Protein AF-A0AAN8G6G8-F1 (afdb_monomer)

Foldseek 3Di:
DFAFCPPPVLQVLLVVQVWHQDPVRDTNPPDRHQEDPDPCVQQPSPVDDQCSTNYHPDDDDDDDDDDPPDDDDDDDDPVVD

Secondary structure (DSSP, 8-state):
----TTSHHHHHHHHHTT--B-TTS-BTTTBS-SB-S--GGG---TTS-GGGSSSB--------PPPTT--------TTT-

pLDDT: mean 97.0, std 3.07, range [72.69, 98.75]

Mean predicted aligned error: 2.62 Å

Nearest PDB structures (foldseek):
  2i0o-assembly1_A  TM=9.934E-01  e=5.293E-07  Anopheles gambiae
  2p8e-assembly1_A  TM=9.810E-01  e=6.087E-06  Homo sapiens
  2p8e-assembly2_B  TM=9.843E-01  e=6.999E-06  Homo sapiens
  4ra2-assembly1_A  TM=9.898E-01  e=6.999E-06  Homo sapiens
  4rag-assembly1_A  TM=9.902E-01  e=1.734E-05  Homo sapiens

Solvent-accessible surface area (backbone atoms only — not comparable to full-atom values): 5229 Å² total; per-residue (Å²): 133,85,68,43,29,76,40,69,72,43,34,49,35,17,43,76,47,73,47,46,66,46,98,85,36,12,45,71,71,64,47,67,54,25,61,45,80,76,68,60,87,47,53,67,57,86,93,46,60,72,68,49,23,39,40,14,65,71,78,91,86,85,88,81,80,90,53,97,83,66,86,82,84,89,84,81,59,76,93,80,104

Structure (mmCIF, N/CA/C/O backbone):
data_AF-A0AAN8G6G8-F1
#
_entry.id   AF-A0AAN8G6G8-F1
#
loop_
_atom_site.group_PDB
_atom_site.id
_atom_site.type_symbol
_atom_site.label_atom_id
_atom_site.label_alt_id
_atom_site.label_comp_id
_atom_site.label_asym_id
_atom_site.label_entity_id
_atom_site.label_seq_id
_atom_site.pdbx_PDB_ins_code
_atom_site.Cartn_x
_atom_site.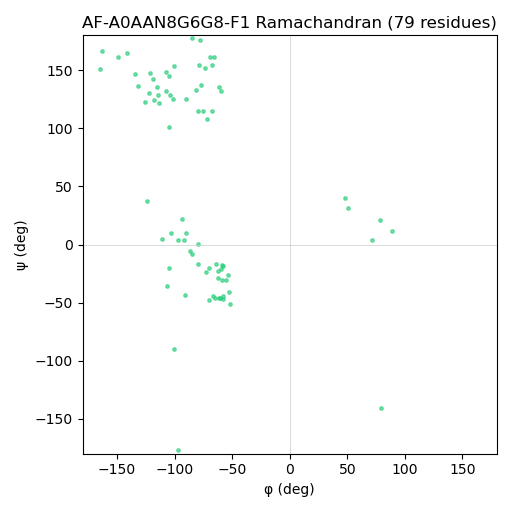Cartn_y
_atom_site.Cartn_z
_atom_site.occupancy
_atom_site.B_iso_or_equiv
_atom_site.auth_seq_id
_atom_site.auth_comp_id
_atom_site.auth_asym_id
_atom_site.auth_atom_id
_atom_site.pdbx_PDB_model_num
ATOM 1 N N . MET A 1 1 ? 0.329 -2.785 11.284 1.00 72.69 1 MET A N 1
ATOM 2 C CA . MET A 1 1 ? 1.615 -2.902 10.578 1.00 72.69 1 MET A CA 1
ATOM 3 C C . MET A 1 1 ? 1.491 -1.978 9.394 1.00 72.69 1 MET A C 1
ATOM 5 O O . MET A 1 1 ? 0.526 -2.128 8.653 1.00 72.69 1 MET A O 1
ATOM 9 N N . ASP A 1 2 ? 2.358 -0.978 9.318 1.00 90.12 2 ASP A N 1
ATOM 10 C CA . ASP A 1 2 ? 2.423 -0.100 8.153 1.00 90.12 2 ASP A CA 1
ATOM 11 C C . ASP A 1 2 ? 2.936 -0.888 6.950 1.00 90.12 2 ASP A C 1
ATOM 13 O O . ASP A 1 2 ? 3.649 -1.870 7.128 1.00 90.12 2 ASP A O 1
ATOM 17 N N . HIS A 1 3 ? 2.586 -0.452 5.7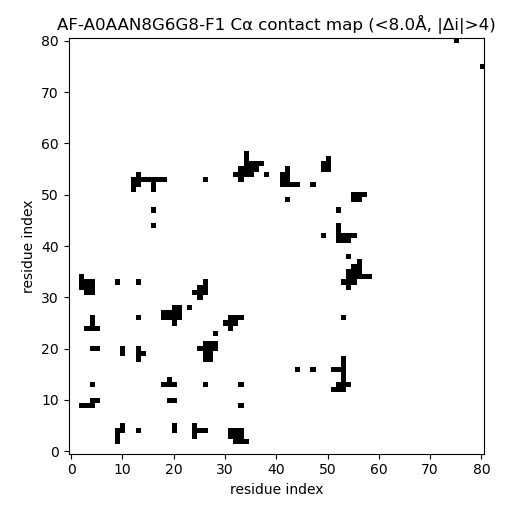42 1.00 95.69 3 HIS A N 1
ATOM 18 C CA . HIS A 1 3 ? 3.123 -1.023 4.510 1.00 95.69 3 HIS A CA 1
ATOM 19 C C . HIS A 1 3 ? 4.146 -0.062 3.919 1.00 95.69 3 HIS A C 1
ATOM 21 O O . HIS A 1 3 ? 3.783 0.943 3.299 1.00 95.69 3 HIS A O 1
ATOM 27 N N . LYS A 1 4 ? 5.426 -0.359 4.125 1.00 96.88 4 LYS A N 1
ATOM 28 C CA . LYS A 1 4 ? 6.546 0.388 3.554 1.00 96.88 4 LYS A CA 1
ATOM 29 C C . LYS A 1 4 ? 7.168 -0.417 2.405 1.00 96.88 4 LYS A C 1
ATOM 31 O O . LYS A 1 4 ? 7.167 -1.648 2.455 1.00 96.88 4 LYS A O 1
ATOM 36 N N . PRO A 1 5 ? 7.661 0.221 1.330 1.00 98.12 5 PRO A N 1
ATOM 37 C CA . PRO A 1 5 ? 8.305 -0.491 0.221 1.00 98.12 5 PRO A CA 1
ATOM 38 C C . PRO A 1 5 ? 9.451 -1.429 0.628 1.00 98.12 5 PRO A C 1
ATOM 40 O O . PRO A 1 5 ? 9.725 -2.396 -0.077 1.00 98.12 5 PRO A O 1
ATOM 43 N N . GLU A 1 6 ? 10.114 -1.154 1.744 1.00 96.94 6 GLU A N 1
ATOM 44 C CA . GLU A 1 6 ? 11.251 -1.896 2.280 1.00 96.94 6 GLU A CA 1
ATOM 45 C C . GLU A 1 6 ? 10.854 -3.171 3.025 1.00 96.94 6 GLU A C 1
ATOM 47 O O . GLU A 1 6 ? 11.709 -4.039 3.204 1.00 96.94 6 GLU A O 1
ATOM 52 N N . ASP A 1 7 ? 9.585 -3.308 3.420 1.00 97.31 7 ASP A N 1
ATOM 53 C CA . ASP A 1 7 ? 9.081 -4.509 4.085 1.00 97.31 7 ASP A CA 1
ATOM 54 C C . ASP A 1 7 ? 9.225 -5.720 3.157 1.00 97.31 7 ASP A C 1
ATOM 56 O O . ASP A 1 7 ? 8.855 -5.654 1.984 1.00 97.31 7 ASP A O 1
ATOM 60 N N . ASP A 1 8 ? 9.702 -6.858 3.672 1.00 97.50 8 ASP A N 1
ATOM 61 C CA . ASP A 1 8 ? 10.055 -8.026 2.848 1.00 97.50 8 ASP A CA 1
ATOM 62 C C . ASP A 1 8 ? 8.925 -8.477 1.905 1.00 97.50 8 ASP A C 1
ATOM 64 O O . ASP A 1 8 ? 9.167 -8.791 0.736 1.00 97.50 8 ASP A O 1
ATOM 68 N N . ILE A 1 9 ? 7.678 -8.476 2.388 1.00 97.25 9 ILE A N 1
ATOM 69 C CA . ILE A 1 9 ? 6.493 -8.863 1.603 1.00 97.25 9 ILE A CA 1
ATOM 70 C C . ILE A 1 9 ? 6.230 -7.852 0.479 1.00 97.25 9 ILE A C 1
ATOM 72 O O . ILE A 1 9 ? 5.973 -8.237 -0.666 1.00 97.25 9 ILE A O 1
ATOM 76 N N . GLU A 1 10 ? 6.325 -6.560 0.787 1.00 98.38 10 GLU A N 1
ATOM 77 C CA . GLU A 1 10 ? 6.072 -5.478 -0.161 1.00 98.38 10 GLU A CA 1
ATOM 78 C C . GLU A 1 10 ? 7.183 -5.412 -1.212 1.00 98.38 10 GLU A C 1
ATOM 80 O O . GLU A 1 10 ? 6.899 -5.424 -2.412 1.00 98.38 10 GLU A O 1
ATOM 85 N N . LYS A 1 11 ? 8.445 -5.446 -0.773 1.00 98.38 11 LYS A N 1
ATOM 86 C CA . LYS A 1 11 ? 9.635 -5.463 -1.626 1.00 98.38 11 LYS A CA 1
ATOM 87 C C . LYS A 1 11 ? 9.626 -6.649 -2.580 1.00 98.38 11 LYS A C 1
ATOM 89 O O . LYS A 1 11 ? 9.885 -6.480 -3.771 1.00 98.38 11 LYS A O 1
ATOM 94 N N . THR A 1 12 ? 9.277 -7.838 -2.086 1.00 98.56 12 THR A N 1
ATOM 95 C CA . THR A 1 12 ? 9.161 -9.045 -2.916 1.00 98.56 12 THR A CA 1
ATOM 96 C C . THR A 1 12 ? 8.093 -8.874 -3.993 1.00 98.56 12 THR A C 1
ATOM 98 O O . THR A 1 12 ? 8.359 -9.158 -5.161 1.00 98.56 12 THR A O 1
ATOM 101 N N . ARG A 1 13 ? 6.903 -8.356 -3.648 1.00 98.69 13 ARG A N 1
ATOM 102 C CA . ARG A 1 13 ? 5.853 -8.067 -4.642 1.00 98.69 13 ARG A CA 1
ATOM 103 C C . ARG A 1 13 ? 6.328 -7.044 -5.674 1.00 98.69 13 ARG A C 1
ATOM 105 O O . ARG A 1 13 ? 6.138 -7.263 -6.867 1.00 98.69 13 ARG A O 1
ATOM 112 N N . ILE A 1 14 ? 6.958 -5.953 -5.236 1.00 98.75 14 ILE A N 1
ATOM 113 C CA . ILE A 1 14 ? 7.473 -4.895 -6.117 1.00 98.75 14 ILE A CA 1
ATOM 114 C C . ILE A 1 14 ? 8.477 -5.464 -7.127 1.00 98.75 14 ILE A C 1
ATOM 116 O O . ILE A 1 14 ? 8.346 -5.193 -8.321 1.00 98.75 14 ILE A O 1
ATOM 120 N N . ILE A 1 15 ? 9.427 -6.286 -6.671 1.00 98.50 15 ILE A N 1
ATOM 121 C CA . ILE A 1 15 ? 10.428 -6.937 -7.531 1.00 98.50 15 ILE A CA 1
ATOM 122 C C . ILE A 1 15 ? 9.760 -7.91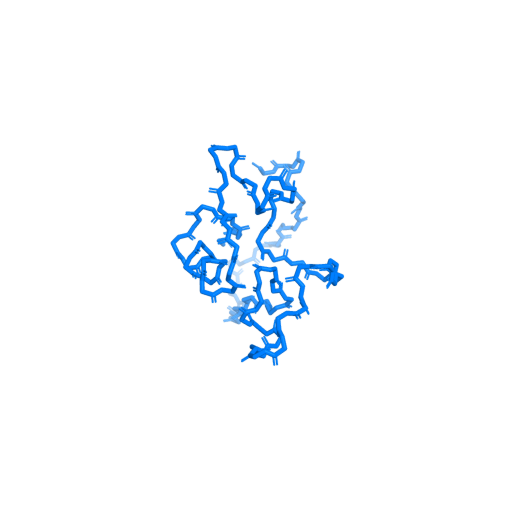2 -8.506 1.00 98.50 15 ILE A C 1
ATOM 124 O O . ILE A 1 15 ? 10.032 -7.862 -9.704 1.00 98.50 15 ILE A O 1
ATOM 128 N N . ASN A 1 16 ? 8.834 -8.750 -8.029 1.00 98.50 16 ASN A N 1
ATOM 129 C CA . ASN A 1 16 ? 8.100 -9.695 -8.878 1.00 98.50 16 ASN A CA 1
ATOM 130 C C . ASN A 1 16 ? 7.239 -8.991 -9.940 1.00 98.50 16 ASN A C 1
ATOM 132 O O . ASN A 1 16 ? 7.029 -9.532 -11.023 1.00 98.50 16 ASN A O 1
ATOM 136 N N . ALA A 1 17 ? 6.778 -7.772 -9.657 1.00 98.50 17 ALA A N 1
ATOM 137 C CA . ALA A 1 17 ? 6.053 -6.931 -10.602 1.00 98.50 17 ALA A CA 1
ATOM 138 C C . ALA A 1 17 ? 6.949 -6.193 -11.614 1.00 98.50 17 ALA A C 1
ATOM 140 O O . ALA A 1 17 ? 6.423 -5.475 -12.469 1.00 98.50 17 ALA A O 1
ATOM 141 N N . GLY A 1 18 ? 8.272 -6.386 -11.547 1.00 98.19 18 GLY A N 1
ATOM 142 C CA . GLY A 1 18 ? 9.266 -5.783 -12.440 1.00 98.19 18 GLY A CA 1
ATOM 143 C C . GLY A 1 18 ? 9.784 -4.417 -11.983 1.00 98.19 18 GLY A C 1
ATOM 144 O O . GLY A 1 18 ? 10.423 -3.718 -12.768 1.00 98.19 18 GLY A O 1
ATOM 145 N N . GLY A 1 19 ? 9.489 -4.014 -10.745 1.00 97.94 19 GLY A N 1
ATOM 146 C CA . GLY A 1 19 ? 9.979 -2.776 -10.144 1.00 97.94 19 GLY A CA 1
ATOM 147 C C . GLY A 1 19 ? 11.205 -2.972 -9.257 1.00 97.94 19 GLY A C 1
ATOM 148 O O . GLY A 1 19 ? 11.732 -4.071 -9.095 1.00 97.94 19 GLY A O 1
ATOM 149 N N . PHE A 1 20 ? 11.640 -1.884 -8.630 1.00 98.44 20 PHE A N 1
ATOM 150 C CA . PHE A 1 20 ? 12.667 -1.891 -7.591 1.00 98.44 20 PHE A CA 1
ATOM 151 C C . PHE A 1 20 ? 12.335 -0.884 -6.487 1.00 98.44 20 PHE A C 1
ATOM 153 O O . PHE A 1 20 ? 11.506 0.010 -6.669 1.00 98.44 20 PHE A O 1
ATOM 160 N N . VAL A 1 21 ? 13.014 -1.019 -5.349 1.00 98.44 21 VAL A N 1
ATOM 161 C CA . VAL A 1 21 ? 12.986 -0.051 -4.246 1.00 98.44 21 VAL A CA 1
ATOM 162 C C . VAL A 1 21 ? 14.378 0.557 -4.144 1.00 98.44 21 VAL A C 1
ATOM 164 O O . VAL A 1 21 ? 15.354 -0.188 -4.046 1.00 98.44 21 VAL A O 1
ATOM 167 N N . ASN A 1 22 ? 14.480 1.882 -4.261 1.00 97.50 22 ASN A N 1
ATOM 168 C CA . ASN A 1 22 ? 15.766 2.575 -4.160 1.00 97.50 22 ASN A CA 1
ATOM 169 C C . ASN A 1 22 ? 16.221 2.716 -2.693 1.00 97.50 22 ASN A C 1
ATOM 171 O O . ASN A 1 22 ? 15.500 2.346 -1.769 1.00 97.50 22 ASN A O 1
ATOM 175 N N . GLU A 1 23 ? 17.419 3.265 -2.485 1.00 96.69 23 GLU A N 1
ATOM 176 C CA . GLU A 1 23 ? 18.006 3.458 -1.148 1.00 96.69 23 GLU A CA 1
ATOM 177 C C . GLU A 1 23 ? 17.183 4.401 -0.249 1.00 96.69 23 GLU A C 1
ATOM 179 O O . GLU A 1 23 ? 17.239 4.274 0.970 1.00 96.69 23 GLU A O 1
ATOM 184 N N . ASP A 1 24 ? 16.366 5.278 -0.844 1.00 97.00 24 ASP A N 1
ATOM 185 C CA . ASP A 1 24 ? 15.459 6.196 -0.139 1.00 97.00 24 ASP A CA 1
ATOM 186 C C . ASP A 1 24 ? 14.059 5.603 0.119 1.00 97.00 24 ASP A C 1
ATOM 188 O O . ASP A 1 24 ? 13.128 6.345 0.446 1.00 97.00 24 ASP A O 1
ATOM 192 N N . GLY A 1 25 ? 13.858 4.301 -0.112 1.00 96.81 25 GLY A N 1
ATOM 193 C CA . GLY A 1 25 ? 12.575 3.650 0.161 1.00 96.81 25 GLY A CA 1
ATOM 194 C C . GLY A 1 25 ? 11.488 3.886 -0.885 1.00 96.81 25 GLY A C 1
ATOM 195 O O . GLY A 1 25 ? 10.298 3.769 -0.599 1.00 96.81 25 GLY A O 1
ATOM 196 N N . ARG A 1 26 ? 11.852 4.261 -2.116 1.00 98.31 26 ARG A N 1
ATOM 197 C CA . ARG A 1 26 ? 10.899 4.631 -3.173 1.00 98.31 26 ARG A CA 1
ATOM 198 C C . ARG A 1 26 ? 10.779 3.575 -4.261 1.00 98.31 26 ARG A C 1
ATOM 200 O O . ARG A 1 26 ? 11.772 3.157 -4.860 1.00 98.31 26 ARG A O 1
ATOM 207 N N . VAL A 1 27 ? 9.538 3.235 -4.601 1.00 98.44 27 VAL A N 1
ATOM 208 C CA . VAL A 1 27 ? 9.175 2.350 -5.713 1.00 98.44 27 VAL A CA 1
ATOM 209 C C . VAL A 1 27 ? 9.514 3.029 -7.036 1.00 98.44 27 VAL A C 1
ATOM 211 O O . VAL A 1 27 ? 8.948 4.070 -7.389 1.00 98.44 27 VAL A O 1
ATOM 214 N N . ASN A 1 28 ? 10.460 2.444 -7.769 1.00 97.81 28 ASN A N 1
ATOM 215 C CA . ASN A 1 28 ? 11.043 2.992 -8.996 1.0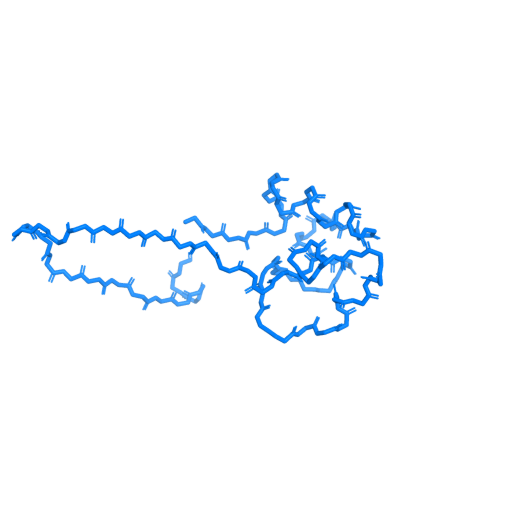0 97.81 28 ASN A CA 1
ATOM 216 C C . ASN A 1 28 ? 11.521 4.452 -8.846 1.00 97.81 28 ASN A C 1
ATOM 218 O O . ASN A 1 28 ? 11.418 5.238 -9.787 1.00 97.81 28 ASN A O 1
ATOM 222 N N . GLY A 1 29 ? 11.974 4.844 -7.649 1.00 96.56 29 GLY A N 1
ATOM 223 C CA . GLY A 1 29 ? 12.396 6.219 -7.346 1.00 96.56 29 GLY A CA 1
ATOM 224 C C . GLY A 1 29 ? 11.264 7.254 -7.249 1.00 96.56 29 GLY A C 1
ATOM 225 O O . GLY A 1 29 ? 11.544 8.434 -7.069 1.00 96.56 29 GLY A O 1
ATOM 226 N N . GLY A 1 30 ? 9.996 6.841 -7.361 1.00 97.06 30 GLY A N 1
ATOM 227 C CA . GLY A 1 30 ? 8.832 7.730 -7.313 1.00 97.06 30 GLY A CA 1
ATOM 228 C C . GLY A 1 30 ? 8.135 7.727 -5.954 1.00 97.06 30 GLY A C 1
ATOM 229 O O . GLY A 1 30 ? 8.448 8.539 -5.083 1.00 97.06 30 GLY A O 1
ATOM 230 N N . LEU A 1 31 ? 7.162 6.832 -5.773 1.00 95.75 31 LEU A N 1
ATOM 231 C CA . LEU A 1 31 ? 6.337 6.755 -4.562 1.00 95.75 31 LEU A CA 1
ATOM 232 C C . LEU A 1 31 ? 7.091 6.102 -3.399 1.00 95.75 31 LEU A C 1
ATOM 234 O O . LEU A 1 31 ? 7.723 5.071 -3.584 1.00 95.75 31 LEU A O 1
ATOM 238 N N . ASN A 1 32 ? 6.970 6.661 -2.194 1.00 95.88 32 ASN A N 1
ATOM 239 C CA . ASN A 1 32 ? 7.456 6.082 -0.930 1.00 95.88 32 ASN A CA 1
ATOM 240 C C . ASN A 1 32 ? 6.371 5.257 -0.202 1.00 95.88 32 ASN A C 1
ATOM 242 O O . ASN A 1 32 ? 6.419 5.076 1.010 1.00 95.88 32 ASN A O 1
ATOM 246 N N . LEU A 1 33 ? 5.363 4.795 -0.943 1.00 96.44 33 LEU A N 1
ATOM 247 C CA . LEU A 1 33 ? 4.259 3.963 -0.468 1.00 96.44 33 LEU A CA 1
ATOM 248 C C . LEU A 1 33 ? 4.272 2.663 -1.268 1.00 96.44 33 LEU A C 1
ATOM 250 O O . LEU A 1 33 ? 4.621 2.680 -2.447 1.00 96.44 33 LEU A O 1
ATOM 254 N N . SER A 1 34 ? 3.868 1.550 -0.659 1.00 98.00 34 SER A N 1
ATOM 255 C CA . SER A 1 34 ? 3.741 0.256 -1.345 1.00 98.00 34 SER A CA 1
ATOM 256 C C . SER A 1 34 ? 2.287 -0.127 -1.639 1.00 98.00 34 SER A C 1
ATOM 258 O O . SER A 1 34 ? 2.025 -0.927 -2.541 1.00 98.00 34 SER A O 1
ATOM 260 N N . ARG A 1 35 ? 1.317 0.467 -0.934 1.00 98.38 35 ARG A N 1
ATOM 261 C CA . ARG A 1 35 ? -0.117 0.225 -1.130 1.00 98.38 35 ARG A CA 1
ATOM 262 C C . ARG A 1 35 ? -0.891 1.533 -1.217 1.00 98.38 35 ARG A C 1
ATOM 264 O O . ARG A 1 35 ? -0.658 2.441 -0.429 1.00 98.38 35 ARG A O 1
ATOM 271 N N . ALA A 1 36 ? -1.816 1.615 -2.169 1.00 97.75 36 ALA A N 1
ATOM 272 C CA . ALA A 1 36 ? -2.674 2.781 -2.368 1.00 97.75 36 ALA A CA 1
ATOM 273 C C . ALA A 1 36 ? -3.873 2.452 -3.266 1.00 97.75 36 ALA A C 1
ATOM 275 O O . ALA A 1 36 ? -3.787 1.619 -4.177 1.00 97.75 36 ALA A O 1
ATOM 276 N N . PHE A 1 37 ? -4.986 3.160 -3.072 1.00 97.69 37 PHE A N 1
ATOM 277 C CA . PHE A 1 37 ? -5.982 3.332 -4.132 1.00 97.69 37 PHE A CA 1
ATOM 278 C C . PHE A 1 37 ? -5.445 4.319 -5.184 1.00 97.69 37 PHE A C 1
ATOM 280 O O . PHE A 1 37 ? -4.647 5.187 -4.860 1.00 97.69 37 PHE A O 1
ATOM 287 N N . GLY A 1 38 ? -5.865 4.202 -6.448 1.00 97.00 38 GLY A N 1
ATOM 288 C CA . GLY A 1 38 ? -5.303 5.032 -7.526 1.00 97.00 38 GLY A CA 1
ATOM 289 C C . GLY A 1 38 ? -3.942 4.524 -8.018 1.00 97.00 38 GLY A C 1
ATOM 290 O O . GLY A 1 38 ? -3.782 3.314 -8.188 1.00 97.00 38 GLY A O 1
ATOM 291 N N . ASP A 1 39 ? -2.998 5.425 -8.308 1.00 97.38 39 ASP A N 1
ATOM 292 C CA . ASP A 1 39 ? -1.627 5.125 -8.776 1.00 97.38 39 ASP A CA 1
ATOM 293 C C . ASP A 1 39 ? -1.546 4.113 -9.924 1.00 97.38 39 ASP A C 1
ATOM 295 O O . ASP A 1 39 ? -0.681 3.238 -9.988 1.00 97.38 39 ASP A O 1
ATOM 299 N N . HIS A 1 40 ? -2.477 4.233 -10.874 1.00 97.44 40 HIS A N 1
ATOM 300 C CA . HIS A 1 40 ? -2.628 3.281 -11.971 1.00 97.44 40 HIS A CA 1
ATOM 301 C C . HIS A 1 40 ? -1.382 3.150 -12.854 1.00 97.44 40 HIS A C 1
ATOM 303 O O . HIS A 1 40 ? -1.238 2.138 -13.529 1.00 97.44 40 HIS A O 1
ATOM 309 N N . SER A 1 41 ? -0.469 4.129 -12.863 1.00 97.25 41 SER A N 1
ATOM 310 C CA . SER A 1 41 ? 0.831 4.024 -13.545 1.00 97.25 41 SER A CA 1
ATOM 311 C C . SER A 1 41 ? 1.681 2.857 -13.038 1.00 97.25 41 SER A C 1
ATOM 313 O O . SER A 1 41 ? 2.405 2.269 -13.835 1.00 97.25 41 SER A O 1
ATOM 315 N N . TYR A 1 42 ? 1.538 2.477 -11.767 1.00 98.25 42 TYR A N 1
ATOM 316 C CA . TYR A 1 42 ? 2.251 1.367 -11.129 1.00 98.25 42 TYR A CA 1
ATOM 317 C C . TYR A 1 42 ? 1.492 0.032 -11.193 1.00 98.25 42 TYR A C 1
ATOM 319 O O . TYR A 1 42 ? 1.938 -0.962 -10.622 1.00 98.25 42 TYR A O 1
ATOM 327 N N . LYS A 1 43 ? 0.337 0.010 -11.873 1.00 98.12 43 LYS A N 1
ATOM 328 C CA . LYS A 1 43 ? -0.614 -1.113 -11.912 1.00 98.12 43 LYS A CA 1
ATOM 329 C C . LYS A 1 43 ? -0.913 -1.578 -13.339 1.00 98.12 43 LYS A C 1
ATOM 331 O O . LYS A 1 43 ? -2.060 -1.860 -13.677 1.00 98.12 43 LYS A O 1
ATOM 336 N N . LYS A 1 44 ? 0.107 -1.565 -14.203 1.00 97.62 44 LYS A N 1
ATOM 337 C CA . LYS A 1 44 ? -0.019 -1.818 -15.652 1.00 97.62 44 LYS A CA 1
ATOM 338 C C . LYS A 1 44 ? 0.605 -3.130 -16.115 1.00 97.62 44 LYS A C 1
ATOM 340 O O . LYS A 1 44 ? 0.659 -3.362 -17.320 1.00 97.62 44 LYS A O 1
ATOM 345 N N . ASN A 1 45 ? 1.100 -3.966 -15.205 1.00 98.06 45 ASN A N 1
ATOM 346 C CA . ASN A 1 45 ? 1.648 -5.255 -15.595 1.00 98.06 45 ASN A CA 1
ATOM 347 C C . ASN A 1 45 ? 0.489 -6.177 -16.011 1.00 98.06 45 ASN A C 1
ATOM 349 O O . ASN A 1 45 ? -0.302 -6.586 -15.163 1.00 98.06 45 ASN A O 1
ATOM 353 N N . ALA A 1 46 ? 0.3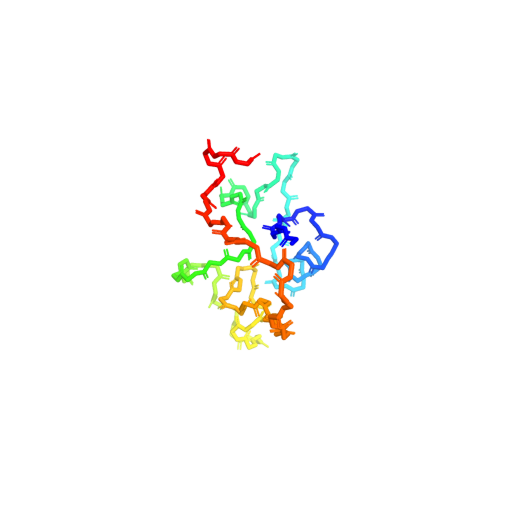65 -6.441 -17.315 1.00 97.62 46 ALA A N 1
ATOM 354 C CA . ALA A 1 46 ? -0.742 -7.204 -17.891 1.00 97.62 46 ALA A CA 1
ATOM 355 C C . ALA A 1 46 ? -0.699 -8.698 -17.530 1.00 97.62 46 ALA A C 1
ATOM 357 O O . ALA A 1 46 ? -1.733 -9.363 -17.580 1.00 97.62 46 ALA A O 1
ATOM 358 N N . ASP A 1 47 ? 0.471 -9.200 -17.130 1.00 98.25 47 ASP A N 1
ATOM 359 C CA . ASP A 1 47 ? 0.683 -10.601 -16.765 1.00 98.25 47 ASP A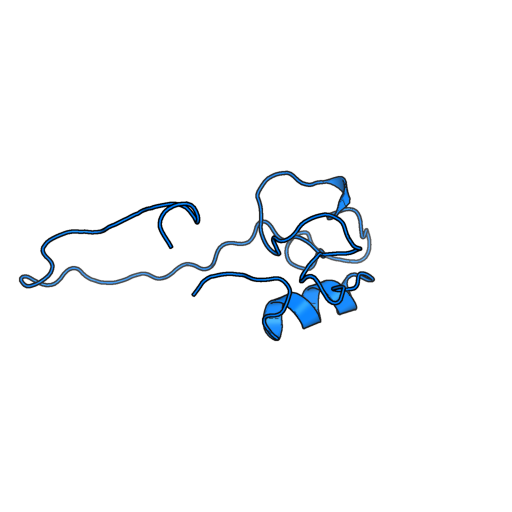 CA 1
ATOM 360 C C . ASP A 1 47 ? 0.347 -10.880 -15.290 1.00 98.25 47 ASP A C 1
ATOM 362 O O . ASP A 1 47 ? 0.361 -12.031 -14.851 1.00 98.25 47 ASP A O 1
ATOM 366 N N . LEU A 1 48 ? 0.030 -9.839 -14.510 1.00 98.50 48 LEU A N 1
ATOM 367 C CA . LEU A 1 48 ? -0.240 -9.938 -13.078 1.00 98.50 48 LEU A CA 1
ATOM 368 C C . LEU A 1 48 ? -1.663 -9.495 -12.728 1.00 98.50 48 LEU A C 1
ATOM 370 O O . LEU A 1 48 ? -2.164 -8.496 -13.253 1.00 98.50 48 LEU A O 1
ATOM 374 N N . PRO A 1 49 ? -2.324 -10.163 -11.767 1.00 98.38 49 PRO A N 1
ATOM 375 C CA . PRO A 1 49 ? -3.579 -9.661 -11.227 1.00 98.38 49 PRO A CA 1
ATOM 376 C C . PRO A 1 49 ? -3.356 -8.337 -10.476 1.00 98.38 49 PRO A C 1
ATOM 378 O O . PRO A 1 49 ? -2.253 -8.020 -10.033 1.00 98.38 49 PRO A O 1
ATOM 381 N N . LEU A 1 50 ? -4.431 -7.568 -10.265 1.00 97.75 50 LEU A N 1
ATOM 382 C CA . LEU A 1 50 ? -4.367 -6.240 -9.628 1.00 97.75 50 LEU A CA 1
ATOM 383 C C . LEU A 1 50 ? -3.699 -6.234 -8.244 1.00 97.75 50 LEU A C 1
ATOM 385 O O . LEU A 1 50 ? -3.101 -5.232 -7.857 1.00 97.75 50 LEU A O 1
ATOM 389 N N . ARG A 1 51 ? -3.807 -7.339 -7.498 1.00 97.62 51 ARG A N 1
ATOM 390 C CA . ARG A 1 51 ? -3.224 -7.466 -6.157 1.00 97.62 51 ARG A CA 1
ATOM 391 C C . ARG A 1 51 ? -1.700 -7.614 -6.150 1.00 97.62 51 ARG A C 1
ATOM 393 O O . ARG A 1 51 ? -1.089 -7.259 -5.147 1.00 97.62 51 ARG A O 1
ATOM 400 N N . ASP A 1 52 ? -1.123 -8.090 -7.253 1.00 98.50 52 ASP A N 1
ATOM 401 C CA . ASP A 1 52 ? 0.296 -8.452 -7.362 1.00 98.50 52 ASP A CA 1
ATOM 402 C C . ASP A 1 52 ? 1.100 -7.378 -8.123 1.00 98.50 52 ASP A C 1
ATOM 404 O O . ASP A 1 52 ? 2.262 -7.575 -8.452 1.00 98.50 52 ASP A O 1
ATOM 408 N N . GLN A 1 53 ? 0.491 -6.217 -8.388 1.00 98.75 53 GLN A N 1
ATOM 409 C CA . GLN A 1 53 ? 1.151 -5.051 -8.981 1.00 98.75 53 GLN A CA 1
ATOM 410 C C . GLN A 1 53 ? 2.155 -4.413 -8.000 1.00 98.75 53 GLN A C 1
ATOM 412 O O . GLN A 1 53 ? 2.049 -4.605 -6.788 1.00 98.75 53 GLN A O 1
ATOM 417 N N . MET A 1 54 ? 3.091 -3.591 -8.503 1.00 98.44 54 MET A N 1
ATOM 418 C CA . MET A 1 54 ? 4.096 -2.907 -7.664 1.00 98.44 54 MET A CA 1
ATOM 419 C C . MET A 1 54 ? 3.438 -2.162 -6.496 1.00 98.44 54 MET A C 1
ATOM 421 O O . MET A 1 54 ? 3.773 -2.386 -5.331 1.00 98.44 54 MET A O 1
ATOM 425 N N . ILE A 1 55 ? 2.431 -1.349 -6.824 1.00 98.38 55 ILE A N 1
ATOM 426 C CA . ILE A 1 55 ? 1.518 -0.757 -5.850 1.00 98.38 55 ILE A CA 1
ATOM 427 C C . ILE A 1 55 ? 0.222 -1.553 -5.867 1.00 98.38 55 ILE A C 1
ATOM 429 O O . ILE A 1 55 ? -0.405 -1.674 -6.917 1.00 98.38 55 ILE A O 1
ATOM 433 N N . THR A 1 56 ? -0.219 -2.059 -4.718 1.00 98.38 56 THR A N 1
ATOM 434 C CA . THR A 1 56 ? -1.482 -2.807 -4.613 1.00 98.38 56 THR A CA 1
ATOM 435 C C . THR A 1 56 ? -2.561 -1.996 -3.901 1.00 98.38 56 THR A C 1
ATOM 437 O O . THR A 1 56 ? -2.271 -1.168 -3.043 1.00 98.38 56 THR A O 1
ATOM 440 N N . ALA A 1 57 ? -3.824 -2.215 -4.272 1.00 98.19 57 ALA A N 1
ATOM 441 C CA . ALA A 1 57 ? -4.981 -1.666 -3.558 1.00 98.19 57 ALA A CA 1
ATOM 442 C C . ALA A 1 57 ? -5.585 -2.672 -2.561 1.00 98.19 57 ALA A C 1
ATOM 444 O O . ALA A 1 57 ? -6.634 -2.397 -1.986 1.00 98.19 57 ALA A O 1
ATOM 445 N N . LEU A 1 58 ? -4.971 -3.853 -2.401 1.00 98.00 58 LEU A N 1
ATOM 446 C CA . LEU A 1 58 ? -5.451 -4.893 -1.496 1.00 98.00 58 LEU A CA 1
ATOM 447 C C . LEU A 1 58 ? -5.140 -4.508 -0.033 1.00 98.00 58 LEU A C 1
ATOM 449 O O . LEU A 1 58 ? -3.958 -4.429 0.325 1.00 98.00 58 LEU A O 1
ATOM 453 N N . PRO A 1 59 ? -6.160 -4.272 0.815 1.00 97.12 59 PRO A N 1
ATOM 454 C CA . PRO A 1 59 ? -5.937 -3.979 2.224 1.00 97.12 59 PRO A CA 1
ATOM 455 C C . PRO A 1 59 ? -5.655 -5.258 3.016 1.00 97.12 59 PRO A C 1
ATOM 457 O O . PRO A 1 59 ? -6.148 -6.335 2.674 1.00 97.12 59 PRO A O 1
ATOM 460 N N . ASP A 1 60 ? -4.939 -5.113 4.128 1.00 95.50 60 ASP A N 1
ATOM 461 C CA . ASP A 1 60 ? -4.950 -6.126 5.182 1.00 95.50 60 ASP A CA 1
ATOM 462 C C . ASP A 1 60 ? -6.197 -5.916 6.047 1.00 95.50 60 ASP A C 1
ATOM 464 O O . ASP A 1 60 ? -6.506 -4.792 6.448 1.00 95.50 60 ASP A O 1
ATOM 468 N N . VAL A 1 61 ? -6.925 -6.996 6.332 1.00 96.38 61 VAL A N 1
ATOM 469 C CA . VAL A 1 61 ? -8.157 -6.950 7.128 1.00 96.38 61 VAL A CA 1
ATOM 470 C C . VAL A 1 61 ? -7.963 -7.770 8.389 1.00 96.38 61 VAL A C 1
ATOM 472 O O . VAL A 1 61 ? -7.645 -8.957 8.332 1.00 96.38 61 VAL A O 1
ATOM 475 N N . LYS A 1 62 ? -8.194 -7.130 9.533 1.00 95.38 62 LYS A N 1
ATOM 476 C CA . LYS A 1 62 ? -8.177 -7.760 10.846 1.00 95.38 62 LYS A CA 1
ATOM 477 C C . LYS A 1 62 ? -9.533 -7.548 11.514 1.00 95.38 62 LYS A C 1
ATOM 479 O O . LYS A 1 62 ? -10.035 -6.428 11.541 1.00 95.38 62 LYS A O 1
ATOM 484 N N . VAL A 1 63 ? -10.121 -8.627 12.021 1.00 97.00 63 VAL A N 1
ATOM 485 C CA . VAL A 1 63 ? -11.415 -8.616 12.715 1.00 97.00 63 VAL A CA 1
ATOM 486 C C . VAL A 1 63 ? -11.168 -9.001 14.163 1.00 97.00 63 VAL A C 1
ATOM 488 O O . VAL A 1 63 ? -10.517 -10.009 14.418 1.00 97.00 63 VAL A O 1
ATOM 491 N N . GLU A 1 64 ? -11.677 -8.199 15.091 1.00 95.88 64 GLU A N 1
ATOM 492 C CA . GLU A 1 64 ? -11.532 -8.412 16.530 1.00 95.88 64 GLU A CA 1
ATOM 493 C C . GLU A 1 64 ? -12.884 -8.215 17.221 1.00 95.88 64 GLU A C 1
ATOM 495 O O . GLU A 1 64 ? -13.699 -7.396 16.789 1.00 95.88 64 GLU A O 1
ATOM 500 N N . ALA A 1 65 ? -13.128 -8.979 18.286 1.00 97.75 65 ALA A N 1
ATOM 501 C CA . ALA A 1 65 ? -14.317 -8.825 19.118 1.00 97.75 65 ALA A CA 1
ATOM 502 C C . ALA A 1 65 ? -14.035 -7.832 20.251 1.00 97.75 65 ALA A C 1
ATOM 504 O O . ALA A 1 65 ? -13.110 -8.052 21.034 1.00 97.75 65 ALA A O 1
ATOM 505 N N . LEU A 1 66 ? -14.861 -6.786 20.361 1.00 97.62 66 LEU A N 1
ATOM 506 C CA . LEU A 1 66 ? -14.721 -5.774 21.410 1.00 97.62 66 LEU A CA 1
ATOM 507 C C . LEU A 1 66 ? -14.830 -6.399 22.803 1.00 97.62 66 LEU A C 1
ATOM 509 O O . LEU A 1 66 ? -15.757 -7.165 23.085 1.00 97.62 66 LEU A O 1
ATOM 513 N N . GLN A 1 67 ? -13.892 -6.042 23.670 1.00 98.19 67 GLN A N 1
ATOM 514 C CA . GLN A 1 67 ? -13.868 -6.402 25.079 1.00 98.19 67 GLN A CA 1
ATOM 515 C C . GLN A 1 67 ? -14.372 -5.233 25.934 1.00 98.19 67 GLN A C 1
ATOM 517 O O . GLN A 1 67 ? -14.214 -4.076 25.553 1.00 98.19 67 GLN A O 1
ATOM 522 N N . PRO A 1 68 ? -14.922 -5.490 27.136 1.00 98.06 68 PRO A N 1
ATOM 523 C CA . PRO A 1 68 ? -15.331 -4.419 28.050 1.00 98.06 68 PRO A CA 1
ATOM 524 C C . PRO A 1 68 ? -14.205 -3.452 28.456 1.00 98.06 68 PRO A C 1
ATOM 526 O O . PRO A 1 68 ? -14.493 -2.372 28.958 1.00 98.06 68 PRO A O 1
ATOM 529 N N . SER A 1 69 ? -12.941 -3.851 28.285 1.00 97.81 69 SER A N 1
ATOM 530 C CA . SER A 1 69 ? -11.754 -3.032 28.547 1.00 97.81 69 SER A CA 1
ATOM 531 C C . SER A 1 69 ? -11.348 -2.117 27.389 1.00 97.81 69 SER A C 1
ATOM 533 O O . SER A 1 69 ? -10.432 -1.320 27.561 1.00 97.81 69 SER A O 1
ATOM 535 N N . ASP A 1 70 ? -11.962 -2.246 26.211 1.00 98.00 70 ASP A N 1
ATOM 536 C CA . ASP A 1 70 ? -11.620 -1.420 25.053 1.00 98.00 70 ASP A CA 1
ATOM 537 C C . ASP A 1 70 ? -12.286 -0.043 25.184 1.00 98.00 70 ASP A C 1
ATOM 539 O O . ASP A 1 70 ? -13.511 0.071 25.158 1.00 98.00 70 ASP A O 1
ATOM 543 N N . GLU A 1 71 ? -11.487 1.017 25.328 1.00 97.81 71 GLU A N 1
ATOM 544 C CA . GLU A 1 71 ? -12.008 2.368 25.592 1.00 97.81 71 GLU A CA 1
ATOM 545 C C . GLU A 1 71 ? -12.267 3.179 24.312 1.00 97.81 71 GLU A C 1
ATOM 547 O O . GLU A 1 71 ? -13.287 3.858 24.193 1.00 97.81 71 GLU A O 1
ATOM 552 N N . PHE A 1 72 ? -11.343 3.135 23.348 1.00 97.00 72 PHE A N 1
ATOM 553 C CA . PHE A 1 72 ? -11.436 3.878 22.090 1.00 97.00 72 PHE A CA 1
ATOM 554 C C . 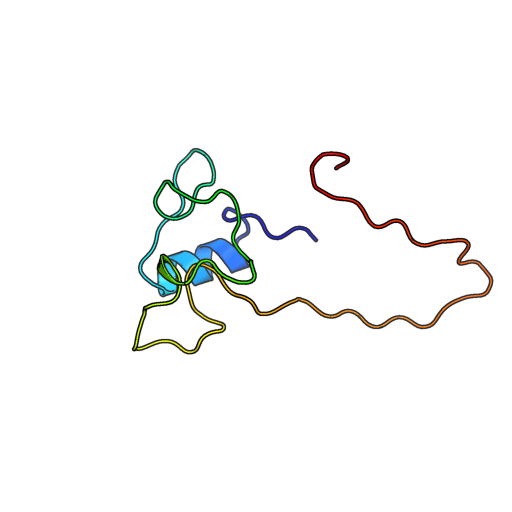PHE A 1 72 ? -10.479 3.325 21.023 1.00 97.00 72 PHE A C 1
ATOM 556 O O . PHE A 1 72 ? -9.555 2.568 21.314 1.00 97.00 72 PHE A O 1
ATOM 563 N N . LEU A 1 73 ? -10.684 3.754 19.773 1.00 96.06 73 LEU A N 1
ATOM 564 C CA . LEU A 1 73 ? -9.798 3.499 18.636 1.00 96.06 73 LEU A CA 1
ATOM 565 C C . LEU A 1 73 ? -9.200 4.820 18.143 1.00 96.06 73 LEU A C 1
ATOM 567 O O . LEU A 1 73 ? -9.925 5.796 17.956 1.00 96.06 73 LEU A O 1
ATOM 571 N N . VAL A 1 74 ? -7.894 4.828 17.872 1.00 96.75 74 VAL A N 1
ATOM 572 C CA . VAL A 1 74 ? -7.211 5.956 17.224 1.00 96.75 74 VAL A CA 1
ATOM 573 C C . VAL A 1 74 ? -6.926 5.611 15.768 1.00 96.75 74 VAL A C 1
ATOM 575 O O . VAL A 1 74 ? -6.337 4.574 15.471 1.00 96.75 74 VAL A O 1
ATOM 578 N N . VAL A 1 75 ? -7.321 6.512 14.868 1.00 96.88 75 VAL A N 1
ATOM 579 C CA . VAL A 1 75 ? -7.003 6.456 13.438 1.00 96.88 75 VAL A CA 1
ATOM 580 C C . VAL A 1 75 ? -6.356 7.781 13.056 1.00 96.88 75 VAL A C 1
ATOM 582 O O . VAL A 1 75 ? -6.948 8.838 13.260 1.00 96.88 75 VAL A O 1
ATOM 585 N N . ALA A 1 76 ? -5.140 7.727 12.521 1.00 95.56 76 ALA A N 1
ATOM 586 C CA . ALA A 1 76 ? -4.380 8.907 12.120 1.00 95.56 76 ALA A CA 1
ATOM 587 C C . ALA A 1 76 ? -3.465 8.590 10.928 1.00 95.56 76 ALA A C 1
ATOM 589 O O . ALA A 1 76 ? -3.202 7.420 10.647 1.00 95.56 76 ALA A O 1
ATOM 590 N N . CYS A 1 77 ? -3.015 9.628 10.220 1.00 95.88 77 CYS A N 1
ATOM 591 C CA . CYS A 1 77 ? -2.035 9.510 9.140 1.00 95.88 77 CYS A CA 1
ATOM 592 C C . CYS A 1 77 ? -0.586 9.528 9.665 1.00 95.88 77 CYS A C 1
ATOM 594 O O . CYS A 1 77 ? -0.346 9.729 10.855 1.00 95.88 77 CYS A O 1
ATOM 596 N N . ASP A 1 78 ? 0.369 9.371 8.749 1.00 93.50 78 ASP A N 1
ATOM 597 C CA . ASP A 1 78 ? 1.824 9.460 8.971 1.00 93.50 78 ASP A CA 1
ATOM 598 C C . ASP A 1 78 ? 2.304 10.817 9.521 1.00 93.50 78 ASP A C 1
ATOM 600 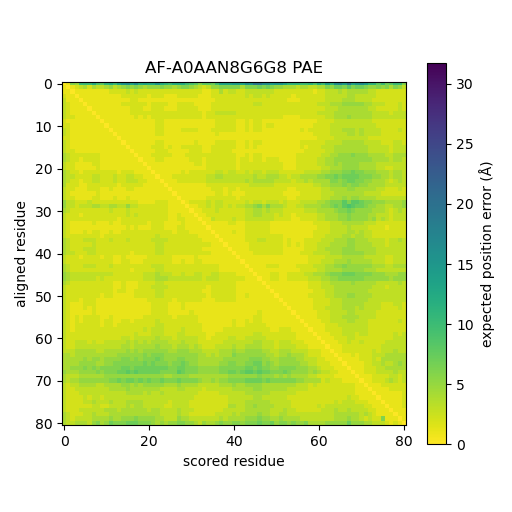O O . ASP A 1 78 ? 3.378 10.926 10.089 1.00 93.50 78 ASP A O 1
ATOM 604 N N . GLY A 1 79 ? 1.500 11.877 9.418 1.00 96.31 79 GLY A N 1
ATOM 605 C CA . GLY A 1 79 ? 1.795 13.142 10.098 1.00 96.31 79 GLY A CA 1
ATOM 606 C C . GLY A 1 79 ? 1.795 13.034 11.632 1.00 96.31 79 GLY A C 1
ATOM 607 O O . GLY A 1 79 ? 2.291 13.939 12.300 1.00 96.31 79 GLY A O 1
ATOM 608 N N . ILE A 1 80 ? 1.215 11.963 12.187 1.00 96.88 80 ILE A N 1
ATOM 609 C CA . ILE A 1 80 ? 1.176 11.672 13.627 1.00 96.88 80 ILE A CA 1
ATOM 610 C C . ILE A 1 80 ? 2.118 10.519 14.010 1.00 96.88 80 ILE A C 1
ATOM 612 O O . ILE A 1 80 ? 2.678 10.559 15.106 1.00 96.88 80 ILE A O 1
ATOM 616 N N . TRP A 1 81 ? 2.263 9.510 13.144 1.00 91.69 81 TRP A N 1
ATOM 617 C CA . TRP A 1 81 ? 3.044 8.288 13.379 1.00 91.69 81 TRP A CA 1
ATOM 618 C C . TRP A 1 81 ? 4.377 8.308 12.638 1.00 91.69 81 TRP A C 1
ATOM 620 O O . TRP A 1 81 ? 5.407 8.046 13.297 1.00 91.69 81 TRP A O 1
#

Sequence (81 aa):
MDHKPEDDIEKTRIINAGGFVNEDGRVNGGLNLSRAFGDHSYKKNADLPLRDQMITALPDVKVEALQPSDEFLVVACDGIW

InterPro domains:
  IPR001932 PPM-type phosphatase-like domain [PF00481] (2-81)
  IPR001932 PPM-type phosphatase-like domain [PS51746] (1-81)
  IPR001932 PPM-type phosphatase-like domain [cd00143] (2-81)
  IPR015655 Protein phosphatase 2C [PTHR13832] (2-81)
  IPR036457 PPM-type phosphatase-like domain superfamily [G3DSA:3.60.40.10] (1-81)
  IPR036457 PPM-type phosphatase-like dom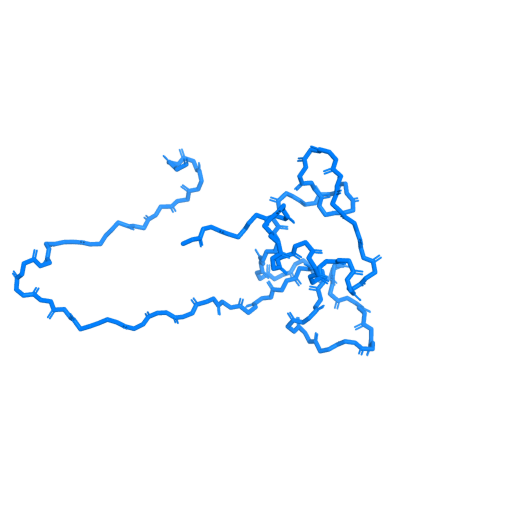ain superfamily [SSF81606] (2-81)

Radius of gyration: 15.27 Å; Cα contacts (8 Å, |Δi|>4): 99; chains: 1; bounding box: 33×24×46 Å

Organism: Trichostrongylus colubriformis (NCBI:txid6319)